Protein AF-E9JAZ7-F1 (afdb_monomer_lite)

Radius of gyration: 13.87 Å; chains: 1; bounding box: 38×27×42 Å

pLDDT: mean 86.22, std 11.63, range [40.66, 97.75]

Secondary structure (DSSP, 8-state):
--PPPP--STTT-EEEETTS-EEEEEEEEEETTEEEEEEEEESSPEES--SSS-GGGGTEEEE-TT--EEEEEEEGGGEEEEEEEEE-SSSS-EEEEEPP----

Sequence (104 aa):
FKCFKIAINKCDNCVLLDDNYVVFILDIFEQNQVLCIRVQRFLNPQSLFTILCDSKRLGIFLLSNIITFDIIIIPVAQIQKKCIKLNVDKIDSYAILSLHLTDN

Structure (mmCIF, N/CA/C/O backbone):
data_AF-E9JAZ7-F1
#
_entry.id   AF-E9JAZ7-F1
#
loop_
_atom_site.group_PDB
_atom_site.id
_atom_site.type_symbol
_atom_site.label_atom_id
_atom_site.label_alt_id
_atom_site.label_comp_id
_atom_site.label_asym_id
_atom_site.label_entity_id
_atom_site.label_seq_id
_atom_site.pdbx_PDB_ins_code
_atom_site.Cartn_x
_atom_site.Cartn_y
_atom_site.Cartn_z
_atom_site.occupancy
_atom_site.B_iso_or_equiv
_atom_site.auth_seq_id
_atom_site.auth_comp_id
_atom_site.auth_asym_id
_atom_site.auth_atom_id
_atom_site.pdbx_PDB_model_num
ATOM 1 N N . PHE A 1 1 ? -19.738 -12.552 0.711 1.00 40.66 1 PHE A N 1
ATOM 2 C CA . PHE A 1 1 ? -18.910 -11.361 0.981 1.00 40.66 1 PHE A CA 1
ATOM 3 C C . PHE A 1 1 ? -17.493 -11.617 0.503 1.00 40.66 1 PHE A C 1
ATOM 5 O O . PHE A 1 1 ? -16.821 -12.485 1.050 1.00 40.66 1 PHE A O 1
ATOM 12 N N . LYS A 1 2 ? -17.049 -10.900 -0.532 1.00 57.00 2 LYS A N 1
ATOM 13 C CA . LYS A 1 2 ? -15.645 -10.895 -0.949 1.00 57.00 2 LYS A CA 1
ATOM 14 C C . LYS A 1 2 ? -14.869 -9.960 -0.022 1.00 57.00 2 LYS A C 1
ATOM 16 O O . LYS A 1 2 ? -14.665 -8.796 -0.338 1.00 57.00 2 LYS A O 1
ATOM 21 N N . CYS A 1 3 ? -14.525 -10.444 1.164 1.00 69.94 3 CYS A N 1
ATOM 22 C CA . CYS A 1 3 ? -13.728 -9.679 2.118 1.00 69.94 3 CYS A CA 1
ATOM 23 C C . CYS A 1 3 ? -12.257 -10.081 1.999 1.00 69.94 3 CYS A C 1
ATOM 25 O O . CYS A 1 3 ? -11.943 -11.263 1.858 1.00 69.94 3 CYS A O 1
ATOM 27 N N . PHE A 1 4 ? -11.351 -9.112 2.102 1.00 77.19 4 PHE A N 1
ATOM 28 C CA . PHE A 1 4 ? -9.930 -9.375 2.310 1.00 77.19 4 PHE A CA 1
ATOM 29 C C . PHE A 1 4 ? -9.586 -9.225 3.795 1.00 77.19 4 PHE A C 1
ATOM 31 O O . PHE A 1 4 ? -10.184 -8.427 4.513 1.00 77.19 4 PHE A O 1
ATOM 38 N N . LYS A 1 5 ? -8.613 -10.008 4.268 1.00 84.88 5 LYS A N 1
ATOM 39 C CA . LYS A 1 5 ? -8.048 -9.855 5.615 1.00 84.88 5 LYS A CA 1
ATOM 40 C C . LYS A 1 5 ? -6.904 -8.854 5.560 1.00 84.88 5 LYS A C 1
ATOM 42 O O . LYS A 1 5 ? -6.048 -8.984 4.687 1.00 84.88 5 LYS A O 1
ATOM 47 N N . ILE A 1 6 ? -6.868 -7.910 6.488 1.00 88.06 6 ILE A N 1
ATOM 48 C CA . ILE A 1 6 ? -5.712 -7.035 6.700 1.00 88.06 6 ILE A CA 1
ATOM 49 C C . ILE A 1 6 ? -4.902 -7.532 7.894 1.00 88.06 6 ILE A C 1
ATOM 51 O O . ILE A 1 6 ? -5.452 -8.122 8.823 1.00 88.06 6 ILE A O 1
ATOM 55 N N . ALA A 1 7 ? -3.595 -7.314 7.852 1.00 89.44 7 ALA A N 1
ATOM 56 C CA . ALA A 1 7 ? -2.680 -7.684 8.918 1.00 89.44 7 ALA A CA 1
ATOM 57 C C . ALA A 1 7 ? -1.567 -6.639 9.028 1.00 89.44 7 ALA A C 1
ATOM 59 O O . ALA A 1 7 ? -1.335 -5.871 8.100 1.00 89.44 7 ALA A O 1
ATOM 60 N N . ILE A 1 8 ? -0.856 -6.647 10.154 1.00 90.94 8 ILE A N 1
ATOM 61 C CA . ILE A 1 8 ? 0.345 -5.824 10.373 1.00 90.94 8 ILE A CA 1
ATOM 62 C C . ILE A 1 8 ? 1.643 -6.569 10.017 1.00 90.94 8 ILE A C 1
ATOM 64 O O . ILE A 1 8 ? 2.726 -5.992 10.061 1.00 90.94 8 ILE A O 1
ATOM 68 N N . ASN A 1 9 ? 1.565 -7.861 9.666 1.00 86.25 9 ASN A N 1
ATOM 69 C CA . ASN A 1 9 ? 2.757 -8.645 9.338 1.00 86.25 9 ASN A CA 1
ATOM 70 C C . ASN A 1 9 ? 3.428 -8.098 8.062 1.00 86.25 9 ASN A C 1
ATOM 72 O O . ASN A 1 9 ? 2.745 -7.716 7.114 1.00 86.25 9 ASN A O 1
ATOM 76 N N . LYS A 1 10 ? 4.767 -8.103 8.008 1.00 77.56 10 LYS A N 1
ATOM 77 C CA . LYS A 1 10 ? 5.550 -7.471 6.926 1.00 77.56 10 LYS A CA 1
ATOM 78 C C . LYS A 1 10 ? 5.191 -7.958 5.511 1.00 77.56 10 LYS A C 1
ATOM 80 O O . LYS A 1 10 ? 5.292 -7.178 4.561 1.00 77.56 10 LYS A O 1
ATOM 85 N N . CYS A 1 11 ? 4.810 -9.225 5.368 1.00 77.62 11 CYS A N 1
ATOM 86 C CA . CYS A 1 11 ? 4.481 -9.847 4.086 1.00 77.62 11 CYS A CA 1
ATOM 87 C C . CYS A 1 11 ? 3.047 -9.537 3.630 1.00 77.62 11 CYS A C 1
ATOM 89 O O . CYS A 1 11 ? 2.784 -9.533 2.433 1.00 77.62 11 CYS A O 1
ATOM 91 N N . ASP A 1 12 ? 2.140 -9.266 4.570 1.00 82.94 12 ASP A N 1
ATOM 92 C CA . ASP A 1 12 ? 0.692 -9.220 4.338 1.00 82.94 12 ASP A CA 1
ATOM 93 C C . ASP A 1 12 ? 0.034 -7.893 4.754 1.00 82.94 12 ASP A C 1
ATOM 95 O O . ASP A 1 12 ? -1.189 -7.774 4.815 1.00 82.94 12 ASP A O 1
ATOM 99 N N . ASN A 1 13 ? 0.845 -6.875 5.037 1.00 91.50 13 ASN A N 1
ATOM 100 C CA . ASN A 1 13 ? 0.384 -5.549 5.436 1.00 91.50 13 ASN A CA 1
ATOM 101 C C . ASN A 1 13 ? 0.279 -4.556 4.273 1.00 91.50 13 ASN A C 1
ATOM 103 O O . ASN A 1 13 ? 0.310 -3.356 4.512 1.00 91.50 13 ASN A O 1
ATOM 107 N N . CYS A 1 14 ? 0.196 -5.004 3.018 1.00 93.00 14 CYS A N 1
ATOM 108 C CA . CYS A 1 14 ? 0.075 -4.097 1.875 1.00 93.00 14 CYS A CA 1
ATOM 109 C C . CYS A 1 14 ? -1.373 -3.923 1.429 1.00 93.00 14 CYS A C 1
ATOM 111 O O . CYS A 1 14 ? -2.069 -4.9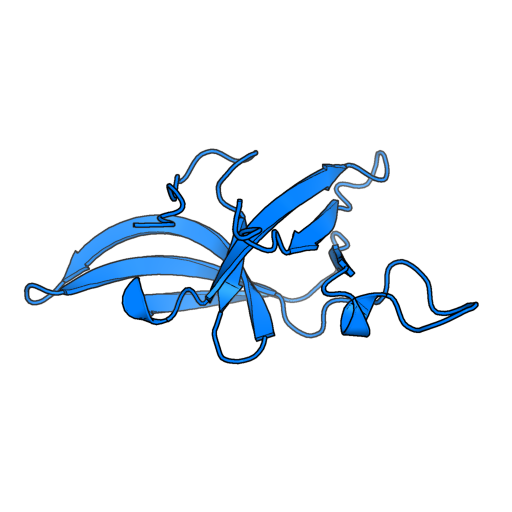09 1.176 1.00 93.00 14 CYS A O 1
ATOM 113 N N . VAL A 1 15 ? -1.794 -2.673 1.249 1.00 93.50 15 VAL A N 1
ATOM 114 C CA . VAL A 1 15 ? -3.113 -2.343 0.705 1.00 93.50 15 VAL A CA 1
ATOM 115 C C . VAL A 1 15 ? -3.049 -1.130 -0.227 1.00 93.50 15 VAL A C 1
ATOM 117 O O . VAL A 1 15 ? -2.091 -0.356 -0.193 1.00 93.50 15 VAL A O 1
ATOM 120 N N . LEU A 1 16 ? -4.065 -0.998 -1.077 1.00 92.00 16 LEU A N 1
ATOM 121 C CA . LEU A 1 16 ? -4.314 0.152 -1.942 1.00 92.00 16 LEU A CA 1
ATOM 122 C C . LEU A 1 16 ? -5.510 0.930 -1.389 1.00 92.00 16 LEU A C 1
ATOM 124 O O . LEU A 1 16 ? -6.532 0.324 -1.052 1.00 92.00 16 LEU A O 1
ATOM 128 N N . LEU A 1 17 ? -5.374 2.247 -1.307 1.00 91.06 17 LEU A N 1
ATOM 129 C CA . LEU A 1 17 ? -6.430 3.161 -0.876 1.00 91.06 17 LEU A CA 1
ATOM 130 C C . LEU A 1 17 ? -7.257 3.678 -2.063 1.00 91.06 17 LEU A C 1
ATOM 132 O O . LEU A 1 17 ? -6.843 3.551 -3.216 1.00 91.06 17 LEU A O 1
ATOM 136 N N . ASP A 1 18 ? -8.413 4.281 -1.781 1.00 84.69 18 ASP A N 1
ATOM 137 C CA . ASP A 1 18 ? -9.341 4.812 -2.798 1.00 84.69 18 ASP A CA 1
ATOM 138 C C . ASP A 1 18 ? -8.745 5.924 -3.687 1.00 84.69 18 ASP A C 1
ATOM 140 O O . ASP A 1 18 ? -9.182 6.124 -4.820 1.00 84.69 18 ASP A O 1
ATOM 144 N N . ASP A 1 19 ? -7.713 6.622 -3.212 1.00 82.56 19 ASP A N 1
ATOM 145 C CA . ASP A 1 19 ? -6.941 7.628 -3.953 1.00 82.56 19 ASP A CA 1
ATOM 146 C C . ASP A 1 19 ? -5.748 7.032 -4.732 1.00 82.56 19 ASP A C 1
ATOM 148 O O . ASP A 1 19 ? -4.897 7.758 -5.248 1.00 82.56 19 ASP A O 1
ATOM 152 N N . ASN A 1 20 ? -5.715 5.703 -4.878 1.00 81.94 20 ASN A N 1
ATOM 153 C CA . ASN A 1 20 ? -4.660 4.916 -5.520 1.00 81.94 20 ASN A CA 1
ATOM 154 C C . ASN A 1 20 ? -3.287 4.985 -4.832 1.00 81.94 20 ASN A C 1
ATOM 156 O O . ASN A 1 20 ? -2.289 4.577 -5.437 1.00 81.94 20 ASN A O 1
ATOM 160 N N . TYR A 1 21 ? -3.191 5.443 -3.579 1.00 90.62 21 TYR A N 1
ATOM 161 C CA . TYR A 1 21 ? -1.940 5.280 -2.842 1.00 90.62 21 TYR A CA 1
ATOM 162 C C . TYR A 1 21 ? -1.756 3.842 -2.367 1.00 90.62 21 TYR A C 1
ATOM 164 O O . TYR A 1 21 ? -2.643 3.220 -1.780 1.00 90.62 21 TYR A O 1
ATOM 172 N N . VAL A 1 22 ? -0.544 3.333 -2.576 1.00 92.88 22 VAL A N 1
ATOM 173 C CA . VAL A 1 22 ? -0.081 2.095 -1.953 1.00 92.88 22 VAL A CA 1
ATOM 174 C C . VAL A 1 22 ? 0.399 2.421 -0.549 1.00 92.88 22 VAL A C 1
ATOM 176 O O . VAL A 1 22 ? 1.191 3.350 -0.358 1.00 92.88 22 VAL A O 1
ATOM 179 N N . VAL A 1 23 ? -0.047 1.636 0.429 1.00 94.56 23 VAL A N 1
ATOM 180 C CA . VAL A 1 23 ? 0.354 1.814 1.823 1.00 94.56 23 VAL A CA 1
ATOM 181 C C . VAL A 1 23 ? 0.720 0.495 2.489 1.00 94.56 23 VAL A C 1
ATOM 183 O O . VAL A 1 23 ? 0.223 -0.577 2.123 1.00 94.56 23 VAL A O 1
ATOM 186 N N . PHE A 1 24 ? 1.600 0.577 3.487 1.00 94.56 24 PHE A N 1
ATOM 187 C CA . PHE A 1 24 ? 1.891 -0.519 4.406 1.00 94.56 24 PHE A CA 1
ATOM 188 C C . PHE A 1 24 ? 1.252 -0.246 5.766 1.00 94.56 24 PHE A C 1
ATOM 190 O O . PHE A 1 24 ? 1.486 0.800 6.367 1.00 94.56 24 PHE A O 1
ATOM 197 N N . ILE A 1 25 ? 0.461 -1.193 6.264 1.00 96.12 25 ILE A N 1
ATOM 198 C CA . ILE A 1 25 ? -0.187 -1.107 7.572 1.00 96.12 25 ILE A CA 1
ATOM 199 C C . ILE A 1 25 ? 0.861 -1.351 8.656 1.00 96.12 25 ILE A C 1
ATOM 201 O O . ILE A 1 25 ? 1.528 -2.387 8.675 1.00 96.12 25 ILE A O 1
ATOM 205 N N . LEU A 1 26 ? 1.008 -0.379 9.548 1.00 96.19 26 LEU A N 1
ATOM 206 C CA . LEU A 1 26 ? 1.919 -0.443 10.687 1.00 96.19 26 LEU A CA 1
ATOM 207 C C . LEU A 1 26 ? 1.178 -0.856 11.958 1.00 96.19 26 LEU A C 1
ATOM 209 O O . LEU A 1 26 ? 1.733 -1.586 12.772 1.00 96.19 26 LEU A O 1
ATOM 213 N N . ASP A 1 27 ? -0.064 -0.394 12.112 1.00 96.94 27 ASP A N 1
ATOM 214 C CA . ASP A 1 27 ? -0.883 -0.652 13.293 1.00 96.94 27 ASP A CA 1
ATOM 215 C C . ASP A 1 27 ? -2.381 -0.619 12.956 1.00 96.94 27 ASP A C 1
ATOM 217 O O . ASP A 1 27 ? -2.790 0.058 12.006 1.00 96.94 27 ASP A O 1
ATOM 221 N N . ILE A 1 28 ? -3.186 -1.332 13.745 1.00 96.75 28 ILE A N 1
ATOM 222 C CA . ILE A 1 28 ? -4.650 -1.392 13.646 1.00 96.75 28 ILE A CA 1
ATOM 223 C C . ILE A 1 28 ? -5.215 -1.115 15.039 1.00 96.75 28 ILE A C 1
ATOM 225 O O . ILE A 1 28 ? -4.937 -1.857 15.978 1.00 96.75 28 ILE A O 1
ATOM 229 N N . PHE A 1 29 ? -6.030 -0.073 15.175 1.00 97.25 29 PHE A N 1
ATOM 230 C CA . PHE A 1 29 ? -6.563 0.353 16.469 1.00 97.25 29 PHE A CA 1
ATOM 231 C C . PHE A 1 29 ? -7.932 1.013 16.323 1.00 97.25 29 PHE A C 1
ATOM 233 O O . PHE A 1 29 ? -8.331 1.442 15.242 1.00 97.25 29 PHE A O 1
ATOM 240 N N . GLU A 1 30 ? -8.661 1.106 17.430 1.00 97.50 30 GLU A N 1
ATOM 241 C CA . GLU A 1 30 ? -9.927 1.829 17.497 1.00 97.50 30 GLU A CA 1
ATOM 242 C C . GLU A 1 30 ? -9.690 3.262 17.990 1.00 97.50 30 GLU A C 1
ATOM 244 O O . GLU A 1 30 ? -8.998 3.483 18.985 1.00 97.50 30 GLU A O 1
ATOM 249 N N . GLN A 1 31 ? -10.267 4.248 17.303 1.00 96.12 31 GLN A N 1
ATOM 250 C CA . GLN A 1 31 ? -10.264 5.647 17.721 1.00 96.12 31 GLN A CA 1
ATOM 251 C C . GLN A 1 31 ? -11.666 6.225 17.537 1.00 96.12 31 GLN A C 1
ATOM 253 O O . GLN A 1 31 ? -12.197 6.221 16.430 1.00 96.12 31 GLN A O 1
ATOM 258 N N . ASN A 1 32 ? -12.268 6.736 18.616 1.00 96.06 32 ASN A N 1
ATOM 259 C CA . ASN A 1 32 ? -13.630 7.285 18.607 1.00 96.06 32 ASN A CA 1
ATOM 260 C C . ASN A 1 32 ? -14.668 6.321 17.994 1.00 96.06 32 ASN A C 1
ATOM 262 O O . ASN A 1 32 ? -15.485 6.742 17.180 1.00 96.06 32 ASN A O 1
ATOM 266 N N . GLN A 1 33 ? -14.619 5.032 18.358 1.00 96.69 33 GLN A N 1
ATOM 267 C CA . GLN A 1 33 ? -15.507 3.977 17.832 1.00 96.69 33 GLN A CA 1
ATOM 268 C C . GLN A 1 33 ? -15.351 3.679 16.333 1.00 96.69 33 GLN A C 1
ATOM 270 O O . GLN A 1 33 ? -16.162 2.964 15.744 1.00 96.69 33 GLN A O 1
ATOM 275 N N . VAL A 1 34 ? -14.293 4.193 15.702 1.00 96.56 34 VAL A N 1
ATOM 276 C CA . VAL A 1 34 ? -13.946 3.905 14.312 1.00 96.56 34 VAL A CA 1
ATOM 277 C C . VAL A 1 34 ? -12.679 3.062 14.285 1.00 96.56 34 VAL A C 1
ATOM 279 O O . VAL A 1 34 ? -11.677 3.399 14.917 1.00 96.56 34 VAL A O 1
ATOM 282 N N . LEU A 1 35 ? -12.715 1.960 13.532 1.00 96.31 35 LEU A N 1
ATOM 283 C CA . LEU A 1 35 ? -11.525 1.158 13.278 1.00 96.31 35 LEU A CA 1
ATOM 284 C C . LEU A 1 35 ? -10.609 1.903 12.300 1.00 96.31 35 LEU A C 1
ATOM 286 O O . LEU A 1 35 ? -10.964 2.142 11.140 1.00 96.31 35 LEU A O 1
ATOM 290 N N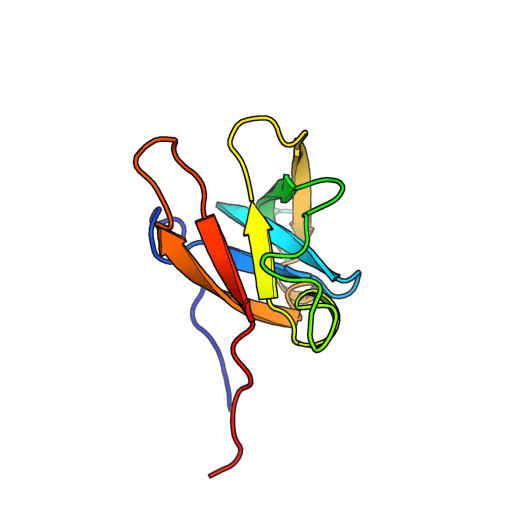 . CYS A 1 36 ? -9.421 2.246 12.778 1.00 97.12 36 CYS A N 1
ATOM 291 C CA . CYS A 1 36 ? -8.411 3.008 12.066 1.00 97.12 36 CYS A CA 1
ATOM 292 C C . CYS A 1 36 ? -7.147 2.176 11.853 1.00 97.12 36 CYS A C 1
ATOM 294 O O . CYS A 1 36 ? -6.862 1.206 12.559 1.00 97.12 36 CYS A O 1
ATOM 296 N N . ILE A 1 37 ? -6.365 2.596 10.867 1.00 96.88 37 ILE A N 1
ATOM 297 C CA . ILE A 1 37 ? -5.036 2.068 10.592 1.00 96.88 37 ILE A CA 1
ATOM 298 C C . ILE A 1 37 ? -4.023 3.198 10.600 1.00 96.88 37 ILE A C 1
ATOM 300 O O . ILE A 1 37 ? -4.247 4.255 10.007 1.00 96.88 37 ILE A O 1
ATOM 304 N N . ARG A 1 38 ? -2.880 2.955 11.245 1.00 97.75 38 ARG A N 1
ATOM 305 C CA . ARG A 1 38 ? -1.679 3.764 11.030 1.00 97.75 38 ARG A CA 1
ATOM 306 C C . ARG A 1 38 ? -0.917 3.129 9.885 1.00 97.75 38 ARG A C 1
ATOM 308 O O . ARG A 1 38 ? -0.579 1.946 9.948 1.00 97.75 38 ARG A O 1
ATOM 315 N N . VAL A 1 39 ? -0.638 3.910 8.854 1.00 96.56 39 VAL A N 1
ATOM 316 C CA . VAL A 1 39 ? -0.029 3.400 7.629 1.00 96.56 39 VAL A CA 1
ATOM 317 C C . VAL A 1 39 ? 1.181 4.220 7.222 1.00 96.56 39 VAL A C 1
ATOM 319 O O . VAL A 1 39 ? 1.218 5.432 7.418 1.00 96.56 39 VAL A O 1
ATOM 322 N N . GLN A 1 40 ? 2.155 3.541 6.628 1.00 95.12 40 GLN A N 1
ATOM 323 C CA . GLN A 1 40 ? 3.209 4.150 5.831 1.00 95.12 40 GLN A CA 1
ATOM 324 C C . GLN A 1 40 ? 2.690 4.295 4.401 1.00 95.12 40 GLN A C 1
ATOM 326 O O . GLN A 1 40 ? 2.503 3.289 3.713 1.00 95.12 40 GLN A O 1
ATOM 331 N N . ARG A 1 41 ? 2.434 5.526 3.963 1.00 94.81 41 ARG A N 1
ATOM 332 C CA . ARG A 1 41 ? 1.940 5.833 2.623 1.00 94.81 41 ARG A CA 1
ATOM 333 C C . ARG A 1 41 ? 3.093 6.224 1.712 1.00 94.81 41 ARG A C 1
ATOM 335 O O . ARG A 1 41 ? 3.866 7.119 2.029 1.00 94.81 41 ARG A O 1
ATOM 342 N N . PHE A 1 42 ? 3.210 5.543 0.575 1.00 92.56 42 PHE A N 1
ATOM 343 C CA . PHE A 1 42 ? 4.294 5.778 -0.375 1.00 92.56 42 PHE A CA 1
ATOM 344 C C . PHE A 1 42 ? 3.917 6.875 -1.365 1.00 92.56 42 PHE A C 1
ATOM 346 O O . PHE A 1 42 ? 2.887 6.796 -2.039 1.00 92.56 42 PHE A O 1
ATOM 353 N N . LEU A 1 43 ? 4.774 7.887 -1.472 1.00 89.19 43 LEU A N 1
ATOM 354 C CA . LEU A 1 43 ? 4.594 9.008 -2.380 1.00 89.19 43 LEU A CA 1
ATOM 355 C C . LEU A 1 43 ? 5.266 8.681 -3.715 1.00 89.19 43 LEU A C 1
ATOM 357 O O . LEU A 1 43 ? 6.423 8.280 -3.760 1.00 89.19 43 LEU A O 1
ATOM 361 N N . ASN A 1 44 ? 4.548 8.880 -4.820 1.00 85.25 44 ASN A N 1
ATOM 362 C CA . ASN A 1 44 ? 5.062 8.672 -6.179 1.00 85.25 44 ASN A CA 1
ATOM 363 C C . ASN A 1 44 ? 5.660 7.271 -6.439 1.00 85.25 44 ASN A C 1
ATOM 365 O O . ASN A 1 44 ? 6.802 7.172 -6.901 1.00 85.25 44 ASN A O 1
ATOM 369 N N . PRO A 1 45 ? 4.904 6.180 -6.201 1.00 87.56 45 PRO A N 1
ATOM 370 C CA . PRO A 1 45 ? 5.341 4.850 -6.605 1.00 87.56 45 PRO A CA 1
ATOM 371 C C . PRO A 1 45 ? 5.679 4.810 -8.102 1.00 87.56 45 PRO A C 1
ATOM 373 O O . PRO A 1 45 ? 5.008 5.431 -8.941 1.00 87.56 45 PRO A O 1
ATOM 376 N N . GLN A 1 46 ? 6.737 4.077 -8.441 1.00 89.62 46 GLN A N 1
ATOM 377 C CA . GLN A 1 46 ? 7.226 3.970 -9.812 1.00 89.62 46 GLN A CA 1
ATOM 378 C C . GLN A 1 46 ? 6.515 2.842 -10.564 1.00 89.62 46 GLN A C 1
ATOM 380 O O . GLN A 1 46 ? 5.886 1.967 -9.967 1.00 89.62 46 GLN A O 1
ATOM 385 N N . SER A 1 47 ? 6.599 2.864 -11.891 1.00 89.94 47 SER A N 1
ATOM 386 C CA . SER A 1 47 ? 6.202 1.720 -12.711 1.00 89.94 47 SER A CA 1
ATOM 387 C C . SER A 1 47 ? 7.290 0.653 -12.633 1.00 89.94 47 SER A C 1
ATOM 389 O O . SER A 1 47 ? 8.468 0.974 -12.764 1.00 89.94 47 SER A O 1
ATOM 391 N N . LEU A 1 48 ? 6.904 -0.610 -12.457 1.00 89.19 48 LEU A N 1
ATOM 392 C CA . LEU A 1 48 ? 7.828 -1.740 -12.574 1.00 89.19 48 LEU A CA 1
ATOM 393 C C . LEU A 1 48 ? 8.322 -1.895 -14.019 1.00 89.19 48 LEU A C 1
ATOM 395 O O . LEU A 1 48 ? 9.485 -2.201 -14.254 1.00 89.19 48 LEU A O 1
ATOM 399 N N . PHE A 1 49 ? 7.437 -1.657 -14.986 1.00 87.94 49 PHE A N 1
ATOM 400 C CA . PHE A 1 49 ? 7.756 -1.598 -16.409 1.00 87.94 49 PHE A CA 1
ATOM 401 C C . PHE A 1 49 ? 6.869 -0.557 -17.100 1.00 87.94 49 PHE A C 1
ATOM 403 O O . PHE A 1 49 ? 5.744 -0.296 -16.672 1.00 87.94 49 PHE A O 1
ATOM 410 N N . THR A 1 50 ? 7.383 0.052 -18.168 1.00 90.00 50 THR A N 1
ATOM 411 C CA . THR A 1 50 ? 6.663 1.052 -18.980 1.00 90.00 50 THR A CA 1
ATOM 412 C C . THR A 1 50 ? 6.386 0.583 -20.407 1.00 90.00 50 THR A C 1
ATOM 414 O O . THR A 1 50 ? 5.577 1.190 -21.107 1.00 90.00 50 THR A O 1
ATOM 417 N N . ILE A 1 51 ? 7.026 -0.509 -20.834 1.00 87.38 51 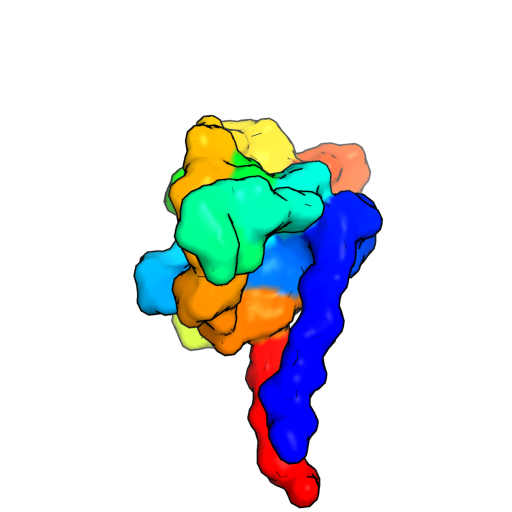ILE A N 1
ATOM 418 C CA . ILE A 1 51 ? 6.898 -1.111 -22.164 1.00 87.38 51 ILE A CA 1
ATOM 419 C C . ILE A 1 51 ? 6.491 -2.579 -21.976 1.00 87.38 51 ILE A C 1
ATOM 421 O O . ILE A 1 51 ? 7.093 -3.282 -21.171 1.00 87.38 51 ILE A O 1
ATOM 425 N N . LEU A 1 52 ? 5.481 -3.102 -22.677 1.00 83.06 52 LEU A N 1
ATOM 426 C CA . LEU A 1 52 ? 4.656 -2.456 -23.716 1.00 83.06 52 LEU A CA 1
ATOM 427 C C . LEU A 1 52 ? 3.611 -1.454 -23.178 1.00 83.06 52 LEU A C 1
ATOM 429 O O . LEU A 1 52 ? 3.034 -0.707 -23.962 1.00 83.06 52 LEU A O 1
ATOM 433 N N . CYS A 1 53 ? 3.360 -1.418 -21.866 1.00 89.12 53 CYS A N 1
ATOM 434 C CA . CYS A 1 53 ? 2.452 -0.460 -21.228 1.00 89.12 53 CYS A CA 1
ATOM 435 C C . CYS A 1 53 ? 2.912 -0.108 -19.804 1.00 89.12 53 CYS A C 1
ATOM 437 O O . CYS A 1 53 ? 3.705 -0.834 -19.208 1.00 89.12 53 CYS A O 1
ATOM 439 N N . ASP A 1 54 ? 2.408 1.003 -19.257 1.00 91.19 54 ASP A N 1
ATOM 440 C CA . ASP A 1 54 ? 2.697 1.429 -17.883 1.00 91.19 54 ASP A CA 1
ATOM 441 C C . ASP A 1 54 ? 2.039 0.487 -16.864 1.00 91.19 54 ASP A C 1
ATOM 443 O O . ASP A 1 54 ? 0.812 0.465 -16.718 1.00 91.19 54 ASP A O 1
ATOM 447 N N . SER A 1 55 ? 2.869 -0.250 -16.124 1.00 90.94 55 SER A N 1
ATOM 448 C CA . SER A 1 55 ? 2.445 -1.227 -15.123 1.00 90.94 55 SER A CA 1
ATOM 449 C C . SER A 1 55 ? 1.545 -0.629 -14.033 1.00 90.94 55 SER A C 1
ATOM 451 O O . SER A 1 55 ? 0.690 -1.334 -13.497 1.00 90.94 55 SER A O 1
ATOM 453 N N . LYS A 1 56 ? 1.652 0.675 -13.730 1.00 88.50 56 LYS A N 1
ATOM 454 C CA . LYS A 1 56 ? 0.790 1.331 -12.728 1.00 88.50 56 LYS A CA 1
ATOM 455 C C . LYS A 1 56 ? -0.676 1.309 -13.129 1.00 88.50 56 LYS A C 1
ATOM 457 O O . LYS A 1 56 ? -1.545 1.179 -12.272 1.00 88.50 56 LYS A O 1
ATOM 462 N N . ARG A 1 57 ? -0.961 1.365 -14.434 1.00 86.94 57 ARG A N 1
ATOM 463 C CA . ARG A 1 57 ? -2.331 1.253 -14.964 1.00 86.94 57 ARG A CA 1
ATOM 464 C C . ARG A 1 57 ? -2.932 -0.132 -14.731 1.00 86.94 57 ARG A C 1
ATOM 466 O O . ARG A 1 57 ? -4.148 -0.274 -14.749 1.00 86.94 57 ARG A O 1
ATOM 473 N N . LEU A 1 58 ? -2.085 -1.130 -14.492 1.00 85.25 58 LEU A N 1
ATOM 474 C CA . LEU A 1 58 ? -2.467 -2.497 -14.148 1.00 85.25 58 LEU A CA 1
ATOM 475 C C . LEU A 1 58 ? -2.486 -2.735 -12.626 1.00 85.25 58 LEU A C 1
ATOM 477 O O . LEU A 1 58 ? -2.656 -3.869 -12.192 1.00 85.25 58 LEU A O 1
ATOM 481 N N . GLY A 1 59 ? -2.285 -1.694 -11.807 1.00 85.19 59 GLY A N 1
ATOM 482 C CA . GLY A 1 59 ? -2.153 -1.833 -10.354 1.00 85.19 59 GLY A CA 1
ATOM 483 C C . GLY A 1 59 ? -0.837 -2.491 -9.928 1.00 85.19 59 GLY A C 1
ATOM 484 O O . GLY A 1 59 ? -0.783 -3.125 -8.873 1.00 85.19 59 GLY A O 1
ATOM 485 N N . ILE A 1 60 ? 0.203 -2.380 -10.765 1.00 89.00 60 ILE A N 1
ATOM 486 C CA . ILE A 1 60 ? 1.538 -2.924 -10.517 1.00 89.00 60 ILE A CA 1
ATOM 487 C C . ILE A 1 60 ? 2.514 -1.778 -10.278 1.00 89.00 60 ILE A C 1
ATOM 489 O O . ILE A 1 60 ? 2.815 -1.000 -11.190 1.00 89.00 60 ILE A O 1
ATOM 493 N N . PHE A 1 61 ? 3.050 -1.707 -9.067 1.00 90.50 61 PHE A N 1
ATOM 494 C CA . PHE A 1 61 ? 3.911 -0.614 -8.624 1.00 90.50 61 PHE A CA 1
ATOM 495 C C . PHE A 1 61 ? 5.280 -1.134 -8.204 1.00 90.50 61 PHE A C 1
ATOM 497 O O . PHE A 1 61 ? 5.376 -2.211 -7.626 1.00 90.50 61 PHE A O 1
ATOM 504 N N . LEU A 1 62 ? 6.327 -0.351 -8.444 1.00 90.56 62 LEU A N 1
ATOM 505 C CA . LEU A 1 62 ? 7.651 -0.565 -7.879 1.00 90.56 62 LEU A CA 1
ATOM 506 C C . LEU A 1 62 ? 7.859 0.407 -6.717 1.00 90.56 62 LEU A C 1
ATOM 508 O O . LEU A 1 62 ? 7.816 1.629 -6.891 1.00 90.56 62 LEU A O 1
ATOM 512 N N . LEU A 1 63 ? 8.090 -0.158 -5.536 1.00 89.56 63 LEU A N 1
ATOM 513 C CA . LEU A 1 63 ? 8.494 0.565 -4.344 1.00 89.56 63 LEU A CA 1
ATOM 514 C C . LEU A 1 63 ? 9.988 0.356 -4.105 1.00 89.56 63 LEU A C 1
ATOM 516 O O . LEU A 1 63 ? 10.380 -0.717 -3.654 1.00 89.56 63 LEU A O 1
ATOM 520 N N . SER A 1 64 ? 10.815 1.355 -4.409 1.00 80.94 64 SER A N 1
ATOM 521 C CA . SER A 1 64 ? 12.246 1.330 -4.103 1.00 80.94 64 SER A CA 1
ATOM 522 C C . SER A 1 64 ? 12.541 1.913 -2.719 1.00 80.94 64 SER A C 1
ATOM 524 O O . SER A 1 64 ? 11.758 2.680 -2.158 1.00 80.94 64 SER A O 1
ATOM 526 N N . ASN A 1 65 ? 13.701 1.566 -2.169 1.00 73.19 65 ASN A N 1
ATOM 527 C CA . ASN A 1 65 ? 14.171 2.022 -0.857 1.00 73.19 65 ASN A CA 1
ATOM 528 C C . ASN A 1 65 ? 14.360 3.550 -0.733 1.00 73.19 65 ASN A C 1
ATOM 530 O O . ASN A 1 65 ? 14.398 4.068 0.379 1.00 73.19 65 ASN A O 1
ATOM 534 N N . ILE A 1 66 ? 14.484 4.265 -1.853 1.00 75.69 66 ILE A N 1
ATOM 535 C CA . ILE A 1 66 ? 14.642 5.728 -1.907 1.00 75.69 66 ILE A CA 1
ATOM 536 C C . ILE A 1 66 ? 13.310 6.485 -1.993 1.00 75.69 66 ILE A C 1
ATOM 538 O O . ILE A 1 66 ? 13.308 7.715 -2.040 1.00 75.69 66 ILE A O 1
ATOM 542 N N . ILE A 1 67 ? 12.178 5.780 -2.061 1.00 81.50 67 ILE A N 1
ATOM 543 C CA . ILE A 1 67 ? 10.871 6.426 -2.165 1.00 81.50 67 ILE A CA 1
ATOM 544 C C . ILE A 1 67 ? 10.521 7.133 -0.861 1.00 81.50 67 ILE A C 1
ATOM 546 O O . ILE A 1 67 ? 10.636 6.581 0.235 1.00 81.50 67 ILE A O 1
ATOM 550 N N . THR A 1 68 ? 10.042 8.366 -1.003 1.00 87.94 68 THR A N 1
ATOM 551 C CA . THR A 1 68 ? 9.518 9.145 0.109 1.00 87.94 68 THR A CA 1
ATOM 552 C C . THR A 1 68 ? 8.189 8.572 0.578 1.00 87.94 68 THR A C 1
ATOM 554 O O . THR A 1 68 ? 7.347 8.131 -0.206 1.00 87.94 68 THR A O 1
ATOM 557 N N . PHE A 1 69 ? 7.992 8.582 1.887 1.00 92.81 69 PHE A N 1
ATOM 558 C CA . PHE A 1 69 ? 6.752 8.150 2.499 1.00 92.81 69 PHE A CA 1
ATOM 559 C C . PHE A 1 69 ? 6.378 9.090 3.630 1.00 92.81 69 PHE A C 1
ATOM 561 O O . PHE A 1 69 ? 7.238 9.723 4.245 1.00 92.81 69 PHE A O 1
ATOM 568 N N . ASP A 1 70 ? 5.091 9.142 3.924 1.00 95.19 70 ASP A N 1
ATOM 569 C CA . ASP A 1 70 ? 4.565 9.757 5.128 1.00 95.19 70 ASP A CA 1
ATOM 570 C C . ASP A 1 70 ? 3.810 8.733 5.976 1.00 95.19 70 ASP A C 1
ATOM 572 O O . ASP A 1 70 ? 3.457 7.640 5.526 1.00 95.19 70 ASP A O 1
ATOM 576 N N . ILE A 1 71 ? 3.624 9.065 7.253 1.00 96.62 71 ILE A N 1
ATOM 577 C CA . ILE A 1 71 ? 2.840 8.253 8.180 1.00 96.62 71 ILE A CA 1
ATOM 578 C C . ILE A 1 71 ? 1.528 8.977 8.419 1.00 96.62 71 ILE A C 1
ATOM 580 O O . ILE A 1 71 ? 1.518 10.098 8.926 1.00 96.62 71 ILE A O 1
ATOM 584 N N . ILE A 1 72 ? 0.428 8.318 8.077 1.00 96.56 72 ILE A N 1
ATOM 585 C CA . ILE A 1 72 ? -0.919 8.862 8.242 1.00 96.56 72 ILE A CA 1
ATOM 586 C C . ILE A 1 72 ? -1.802 7.886 9.017 1.00 96.56 72 ILE A C 1
ATOM 588 O O . ILE A 1 72 ? -1.492 6.698 9.148 1.00 96.56 72 ILE A O 1
ATOM 592 N N . ILE A 1 73 ? -2.907 8.406 9.542 1.00 97.31 73 ILE A N 1
ATOM 593 C CA . ILE A 1 73 ? -3.963 7.620 10.176 1.00 97.31 73 ILE A CA 1
ATOM 594 C C . ILE A 1 73 ? -5.217 7.786 9.335 1.00 97.31 73 ILE A C 1
ATOM 596 O O . ILE A 1 73 ? -5.621 8.914 9.056 1.00 97.31 73 ILE A O 1
ATOM 600 N N . ILE A 1 74 ? -5.823 6.669 8.950 1.00 96.19 74 ILE A N 1
ATOM 601 C CA . ILE A 1 74 ? -7.051 6.662 8.156 1.00 96.19 74 ILE A CA 1
ATOM 602 C C . ILE A 1 74 ? -8.024 5.594 8.668 1.00 96.19 74 ILE A C 1
ATOM 604 O O . ILE A 1 74 ? -7.587 4.589 9.237 1.00 96.19 74 ILE A O 1
ATOM 608 N N . PRO A 1 75 ? -9.336 5.765 8.450 1.00 95.69 75 PRO A N 1
ATOM 609 C CA . PRO A 1 75 ? -10.309 4.701 8.661 1.00 95.69 75 PRO A CA 1
ATOM 610 C C . PRO A 1 75 ? -10.038 3.501 7.747 1.00 95.69 75 PRO A C 1
ATOM 612 O O . PRO A 1 75 ? -9.716 3.668 6.570 1.00 95.69 75 PRO A O 1
ATOM 615 N N . VAL A 1 76 ? -10.275 2.284 8.246 1.00 93.44 76 VAL A N 1
ATOM 616 C CA . VAL A 1 76 ? -10.156 1.041 7.450 1.00 93.44 76 VAL A CA 1
ATOM 617 C C . VAL A 1 76 ? -11.089 1.034 6.233 1.00 93.44 76 VAL A C 1
ATOM 619 O O . VAL A 1 76 ? -10.795 0.388 5.232 1.00 93.44 76 VAL A O 1
ATOM 622 N N . ALA A 1 77 ? -12.186 1.792 6.287 1.00 92.00 77 ALA A N 1
ATOM 623 C CA . ALA A 1 77 ? -13.133 1.932 5.183 1.00 92.00 77 ALA A CA 1
ATOM 624 C C . ALA A 1 77 ? -12.531 2.550 3.905 1.00 92.00 77 ALA A C 1
ATOM 626 O O . ALA A 1 77 ? -13.117 2.373 2.848 1.00 92.00 77 ALA A O 1
ATOM 627 N N . GLN A 1 78 ? -11.381 3.235 3.987 1.00 93.62 78 GLN A N 1
ATOM 628 C CA . GLN A 1 78 ? -10.688 3.796 2.815 1.00 93.62 78 GLN A CA 1
ATOM 629 C C . GLN A 1 78 ? -9.821 2.768 2.069 1.00 93.62 78 GLN A C 1
ATOM 631 O O . GLN A 1 78 ? -9.1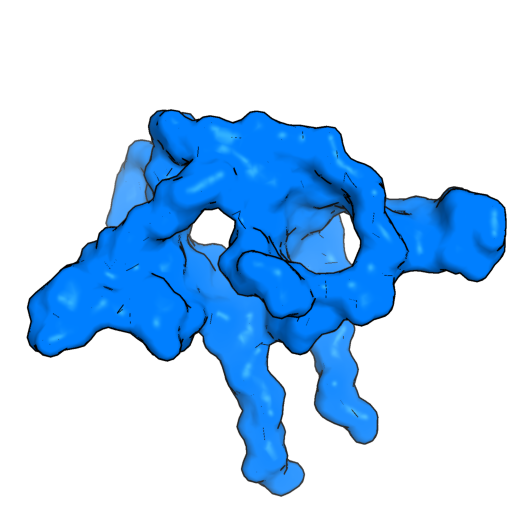65 3.102 1.080 1.00 93.62 78 GLN A O 1
ATOM 636 N N . ILE A 1 79 ? -9.741 1.526 2.564 1.00 92.00 79 ILE A N 1
ATOM 637 C CA . ILE A 1 79 ? -9.001 0.467 1.884 1.00 92.00 79 ILE A CA 1
ATOM 638 C C . ILE A 1 79 ? -9.837 -0.062 0.722 1.00 92.00 79 ILE A C 1
ATOM 640 O O . ILE A 1 79 ? -10.847 -0.736 0.924 1.00 92.00 79 ILE A O 1
ATOM 644 N N . GLN A 1 80 ? -9.339 0.140 -0.493 1.00 89.75 80 GLN A N 1
ATOM 645 C CA . GLN A 1 80 ? -9.989 -0.332 -1.706 1.00 89.75 80 GLN A CA 1
ATOM 646 C C . GLN A 1 80 ? -9.651 -1.797 -2.002 1.00 89.75 80 GLN A C 1
ATOM 648 O O . GLN A 1 80 ? -10.522 -2.605 -2.333 1.00 89.75 80 GLN A O 1
ATOM 653 N N . LYS A 1 81 ? -8.360 -2.145 -1.936 1.00 89.69 81 LYS A N 1
ATOM 654 C CA . LYS A 1 81 ? -7.858 -3.467 -2.337 1.00 89.69 81 LYS A CA 1
ATOM 655 C C . LYS A 1 81 ? -6.718 -3.926 -1.450 1.00 89.69 81 LYS A C 1
ATOM 657 O O . LYS A 1 81 ? -5.911 -3.134 -0.969 1.00 89.69 81 LYS A O 1
ATOM 662 N N . LYS A 1 82 ? -6.595 -5.243 -1.320 1.00 90.81 82 LYS A N 1
ATOM 663 C CA . LYS A 1 82 ? -5.387 -5.866 -0.785 1.00 90.81 82 LYS A CA 1
ATOM 664 C C . LYS A 1 82 ? -4.311 -5.942 -1.861 1.00 90.81 82 LYS A C 1
ATOM 666 O O . LYS A 1 82 ? -4.618 -6.142 -3.035 1.00 90.81 82 LYS A O 1
ATOM 671 N N . CYS A 1 83 ? -3.059 -5.832 -1.448 1.00 90.12 83 CYS A N 1
ATOM 672 C CA . CYS A 1 83 ? -1.917 -5.945 -2.335 1.00 90.12 83 CYS A CA 1
ATOM 673 C C . CYS A 1 83 ? -0.992 -7.086 -1.899 1.00 90.12 83 CYS A C 1
ATOM 675 O O . CYS A 1 83 ? -0.894 -7.400 -0.714 1.00 90.12 83 CYS A O 1
ATOM 677 N N . ILE A 1 84 ? -0.277 -7.674 -2.857 1.00 88.44 84 ILE A N 1
ATOM 678 C CA . ILE A 1 84 ? 0.826 -8.605 -2.594 1.00 88.44 84 ILE A CA 1
ATOM 679 C C . ILE A 1 84 ? 2.144 -7.864 -2.754 1.00 88.44 84 ILE A C 1
ATOM 681 O O . ILE A 1 84 ? 2.313 -7.112 -3.713 1.00 88.44 84 ILE A O 1
ATOM 685 N N . LYS A 1 85 ? 3.082 -8.115 -1.836 1.00 88.81 85 LYS A N 1
ATOM 686 C CA . LYS A 1 85 ? 4.468 -7.662 -1.949 1.00 88.81 85 LYS A CA 1
ATOM 687 C C . LYS A 1 85 ? 5.337 -8.777 -2.507 1.00 88.81 85 LYS A C 1
ATOM 689 O O . LYS A 1 85 ? 5.412 -9.854 -1.919 1.00 88.81 85 LYS A O 1
ATOM 694 N N . LEU A 1 86 ? 6.032 -8.498 -3.596 1.00 87.50 86 LEU A N 1
ATOM 695 C CA . LEU A 1 86 ? 7.030 -9.380 -4.182 1.00 87.50 86 LEU A CA 1
ATOM 696 C C . LEU A 1 86 ? 8.383 -8.695 -4.071 1.00 87.50 86 LEU A C 1
ATOM 698 O O . LEU A 1 86 ? 8.535 -7.558 -4.509 1.00 87.50 86 LEU A O 1
ATOM 702 N N . ASN A 1 87 ? 9.356 -9.365 -3.465 1.00 86.31 87 ASN A N 1
ATOM 703 C CA . ASN A 1 87 ? 10.712 -8.839 -3.424 1.00 86.31 87 ASN A CA 1
ATOM 704 C C . ASN A 1 87 ? 11.347 -8.986 -4.816 1.00 86.31 87 ASN A 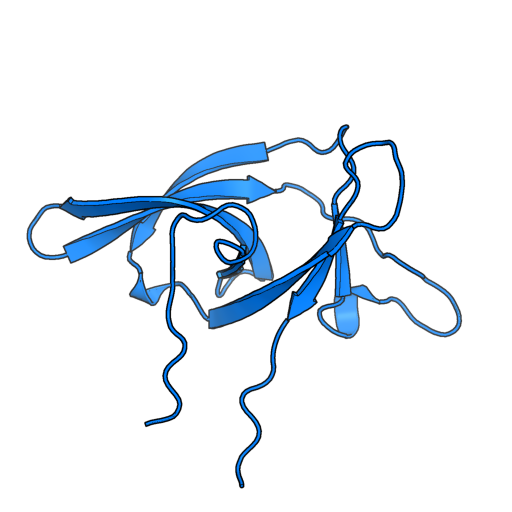C 1
ATOM 706 O O . ASN A 1 87 ? 11.348 -10.088 -5.363 1.00 86.31 87 ASN A O 1
ATOM 710 N N . VAL A 1 88 ? 11.835 -7.886 -5.388 1.00 80.38 88 VAL A N 1
ATOM 711 C CA . VAL A 1 88 ? 12.380 -7.852 -6.757 1.00 80.38 88 VAL A CA 1
ATOM 712 C C . VAL A 1 88 ? 13.906 -7.901 -6.753 1.00 80.38 88 VAL A C 1
ATOM 714 O O . VAL A 1 88 ? 14.485 -8.395 -7.711 1.00 80.38 88 VAL A O 1
ATOM 717 N N . ASP A 1 89 ? 14.563 -7.448 -5.679 1.00 70.69 89 ASP A N 1
ATOM 718 C CA . ASP A 1 89 ? 16.024 -7.346 -5.623 1.00 70.69 89 ASP A CA 1
ATOM 719 C C . ASP A 1 89 ? 16.579 -7.385 -4.192 1.00 70.69 89 ASP A C 1
ATOM 721 O O . ASP A 1 89 ? 15.865 -7.231 -3.205 1.00 70.69 89 ASP A O 1
ATOM 725 N N . LYS A 1 90 ? 17.906 -7.519 -4.056 1.00 59.16 90 LYS A N 1
ATOM 726 C CA . LYS A 1 90 ? 18.585 -7.457 -2.743 1.00 59.16 90 LYS A CA 1
ATOM 727 C C . LYS A 1 90 ? 18.476 -6.089 -2.044 1.00 59.16 90 LYS A C 1
ATOM 729 O O . LYS A 1 90 ? 18.787 -6.004 -0.861 1.00 59.16 90 LYS A O 1
ATOM 734 N N . ILE A 1 91 ? 18.055 -5.036 -2.749 1.00 62.78 91 ILE A N 1
ATOM 735 C CA . ILE A 1 91 ? 18.023 -3.641 -2.270 1.00 62.78 91 ILE A CA 1
ATOM 736 C C . ILE A 1 91 ? 16.603 -3.249 -1.808 1.00 62.78 91 ILE A C 1
ATOM 738 O O . ILE A 1 91 ? 16.070 -2.219 -2.218 1.00 62.78 91 ILE A O 1
ATOM 742 N N . ASP A 1 92 ? 15.960 -4.109 -1.005 1.00 68.69 92 ASP A N 1
ATOM 743 C CA . ASP A 1 92 ? 14.647 -3.876 -0.365 1.00 68.69 92 ASP A CA 1
ATOM 744 C C . ASP A 1 92 ? 13.593 -3.214 -1.278 1.00 68.69 92 ASP A C 1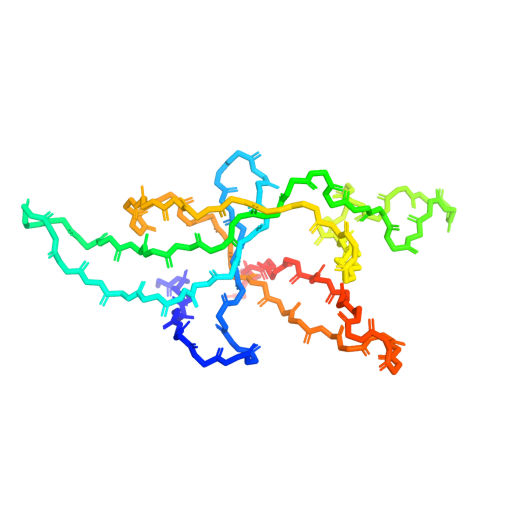
ATOM 746 O O . ASP A 1 92 ? 12.828 -2.342 -0.860 1.00 68.69 92 ASP A O 1
ATOM 750 N N . SER A 1 93 ? 13.569 -3.612 -2.552 1.00 80.44 93 SER A N 1
ATOM 751 C CA . SER A 1 93 ? 12.647 -3.071 -3.548 1.00 80.44 93 SER A CA 1
ATOM 752 C C . SER A 1 93 ? 11.509 -4.056 -3.783 1.00 80.44 93 SER A C 1
ATOM 754 O O . SER A 1 93 ? 11.737 -5.246 -4.011 1.00 80.44 93 SER A O 1
ATOM 756 N N . TYR A 1 94 ? 10.274 -3.563 -3.723 1.00 85.94 94 TYR A N 1
ATOM 757 C CA . TYR A 1 94 ? 9.075 -4.392 -3.782 1.00 85.94 94 TYR A CA 1
ATOM 758 C C . TYR A 1 94 ? 8.254 -4.086 -5.029 1.00 85.94 94 TYR A C 1
ATOM 760 O O . TYR A 1 94 ? 7.880 -2.939 -5.267 1.00 85.94 94 TYR A O 1
ATOM 768 N N . ALA A 1 95 ? 7.900 -5.124 -5.781 1.00 86.06 95 ALA A N 1
ATOM 769 C CA . ALA A 1 95 ? 6.798 -5.066 -6.721 1.00 86.06 95 ALA A CA 1
ATOM 770 C C . ALA A 1 95 ? 5.503 -5.303 -5.947 1.00 86.06 95 ALA A C 1
ATOM 772 O O . ALA A 1 95 ? 5.370 -6.277 -5.203 1.00 86.06 95 ALA A O 1
ATOM 773 N N . ILE A 1 96 ? 4.552 -4.398 -6.115 1.00 89.75 96 ILE A N 1
ATOM 774 C CA . ILE A 1 96 ? 3.254 -4.445 -5.462 1.00 89.75 96 ILE A CA 1
ATOM 775 C C . ILE A 1 96 ? 2.206 -4.762 -6.509 1.00 89.75 96 ILE A C 1
ATOM 777 O O . ILE A 1 96 ? 2.113 -4.046 -7.501 1.00 89.75 96 ILE A O 1
ATOM 781 N N . LEU A 1 97 ? 1.420 -5.811 -6.273 1.00 87.75 97 LEU A N 1
ATOM 782 C CA . LEU A 1 97 ? 0.332 -6.227 -7.153 1.00 87.75 97 LEU A CA 1
ATOM 783 C C . LEU A 1 97 ? -1.006 -6.060 -6.434 1.00 87.75 97 LEU A C 1
ATOM 785 O O . LEU A 1 97 ? -1.243 -6.723 -5.421 1.00 87.75 97 LEU A O 1
ATOM 789 N N . SER A 1 98 ? -1.887 -5.198 -6.941 1.00 84.44 98 SER A N 1
ATOM 790 C CA . SER A 1 98 ? -3.252 -5.093 -6.421 1.00 84.44 98 SER A CA 1
ATOM 791 C C . SER A 1 98 ? -4.063 -6.341 -6.768 1.00 84.44 98 SER A C 1
ATOM 793 O O . SER A 1 98 ? -4.199 -6.712 -7.933 1.00 84.44 98 SER A O 1
ATOM 795 N N . LEU A 1 99 ? -4.648 -6.980 -5.758 1.00 82.62 99 LEU A N 1
ATOM 796 C CA . LEU A 1 99 ? -5.492 -8.149 -5.952 1.00 82.62 99 LEU A CA 1
ATOM 797 C C . LEU A 1 99 ? -6.899 -7.724 -6.359 1.00 82.62 99 LEU A C 1
ATOM 799 O O . LEU A 1 99 ? -7.605 -7.038 -5.619 1.00 82.62 99 LEU A O 1
ATOM 803 N N . HIS A 1 100 ? -7.322 -8.175 -7.536 1.00 72.12 100 HIS A N 1
ATOM 804 C CA . HIS A 1 100 ? -8.722 -8.140 -7.923 1.00 72.12 100 HIS A CA 1
ATOM 805 C C . HIS A 1 100 ? -9.438 -9.327 -7.280 1.00 72.12 100 HIS A C 1
ATOM 807 O O . HIS A 1 100 ? -9.058 -10.477 -7.482 1.00 72.12 100 HIS A O 1
ATOM 813 N N . LEU A 1 101 ? -10.482 -9.051 -6.502 1.00 63.31 101 LEU A N 1
ATOM 814 C CA . LEU A 1 101 ? -11.377 -10.092 -6.011 1.00 63.31 101 LEU A CA 1
ATOM 815 C C . LEU A 1 101 ? -12.210 -10.582 -7.205 1.00 63.31 101 LEU A C 1
ATOM 817 O O . LEU A 1 101 ? -13.182 -9.925 -7.577 1.00 63.31 101 LEU A O 1
ATOM 821 N N . THR A 1 102 ? -11.827 -11.692 -7.838 1.00 54.69 102 THR A N 1
ATOM 822 C CA . THR A 1 102 ? -12.574 -12.285 -8.961 1.00 54.69 102 THR A CA 1
ATOM 823 C C . THR A 1 102 ? -13.929 -12.818 -8.500 1.00 54.69 102 THR A C 1
ATOM 825 O O . THR A 1 102 ? -14.041 -13.384 -7.413 1.00 54.69 102 THR A O 1
ATOM 828 N N . ASP A 1 103 ? -14.988 -12.553 -9.276 1.00 47.53 103 ASP A N 1
ATOM 829 C CA . ASP A 1 103 ? -16.300 -13.201 -9.113 1.00 47.53 103 ASP A CA 1
ATOM 830 C C . ASP A 1 103 ? -16.157 -14.609 -9.682 1.00 47.53 103 ASP A C 1
ATOM 832 O O . ASP A 1 103 ? -15.961 -14.750 -10.886 1.00 47.53 103 ASP A O 1
ATOM 836 N N . ASN A 1 104 ? -16.189 -15.614 -8.810 1.00 44.38 104 ASN A N 1
ATOM 837 C CA . ASN A 1 104 ? -16.519 -16.979 -9.204 1.00 44.38 104 ASN A CA 1
ATOM 838 C C . ASN A 1 104 ? -17.942 -17.253 -8.737 1.00 44.38 104 ASN A C 1
ATOM 840 O O . ASN A 1 104 ? -18.199 -16.997 -7.536 1.00 44.38 104 ASN A O 1
#

Organism: Solenopsis invicta (NCBI:txid13686)

Foldseek 3Di:
DLDDDADLDPFFQWFAFPVRWIWGFNDWDDDPNFIKTWIWTWDDFAFPDPPPHGCVVQVKTKDFPPTDTDIDMDGPVRTDFTWGWDDDDPRRITIIHTDDSDDD